Protein AF-A0A3C1ZCL5-F1 (afdb_monomer_lite)

Sequence (159 aa):
MRAMWLSALCPGLGQIYNRRYWKLPIVVGAFVGLSYGTSWNNRMLTDYTKAYRDAMDSDPDTRSYMDFFAPTVKESELDMDWIKRVMKNKRDYYRRYRDICIISMVGIYLLNIVDAYVDASLAHFDISPDLSMEVRPAVMNAPQVTRTPSVGLQCALNF

pLDDT: mean 75.56, std 19.24, range [35.38, 97.0]

Secondary structure (DSSP, 8-state):
--TTTTTSSSTTGGGGSSS-GGGHHHHHHHHHHHHHHHHHHHHHHHHHHHHHHHHHS--TT--GGGGGS-TT--GGGS-HHHHHHHHHHHHHHHHHHHHHHHHHHHHHHHHHHHHHHHHHHHHTS-------EEEEEEEE---SS--SPEEEEEEEE--

Radius of gyration: 34.73 Å; chains: 1; bounding box: 56×25×115 Å

Structure (mmCIF, N/CA/C/O backbone):
data_AF-A0A3C1ZCL5-F1
#
_entry.id   AF-A0A3C1ZCL5-F1
#
loop_
_atom_site.group_PDB
_atom_site.id
_atom_site.type_symbol
_atom_site.label_atom_id
_atom_site.label_alt_id
_atom_site.label_comp_id
_atom_site.label_asym_id
_atom_site.label_entity_id
_atom_site.label_seq_id
_atom_site.pdbx_PDB_ins_code
_atom_site.Cartn_x
_atom_site.Cartn_y
_atom_site.Cartn_z
_atom_site.occupancy
_atom_site.B_iso_or_equiv
_atom_site.auth_seq_id
_atom_site.auth_comp_id
_atom_site.auth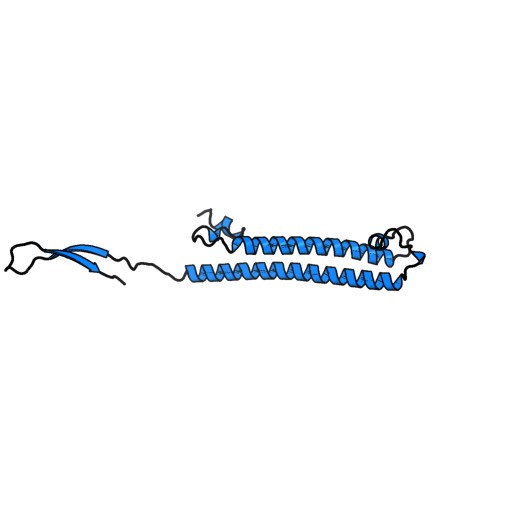_asym_id
_atom_site.auth_atom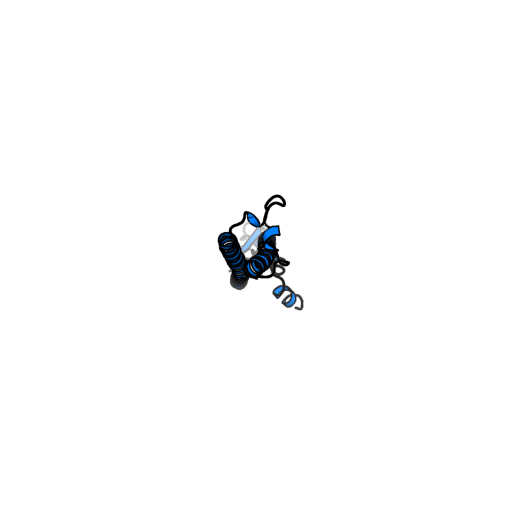_id
_atom_site.pdbx_PDB_model_num
ATOM 1 N N . MET A 1 1 ? -31.554 8.573 21.051 1.00 42.88 1 MET A N 1
ATOM 2 C CA . MET A 1 1 ? -31.826 7.368 20.227 1.00 42.88 1 MET A CA 1
ATOM 3 C C . MET A 1 1 ? -31.367 7.448 18.758 1.00 42.88 1 MET A C 1
ATOM 5 O O . MET A 1 1 ? -31.190 6.396 18.167 1.00 42.88 1 MET A O 1
ATOM 9 N N . ARG A 1 2 ? -31.105 8.624 18.150 1.00 35.38 2 ARG A N 1
ATOM 10 C CA . ARG A 1 2 ? -30.581 8.725 16.759 1.00 35.38 2 ARG A CA 1
ATOM 11 C C . ARG A 1 2 ? -29.044 8.761 16.618 1.00 35.38 2 ARG A C 1
ATOM 13 O O . ARG A 1 2 ? -28.537 8.534 15.530 1.00 35.38 2 ARG A O 1
ATOM 20 N N . ALA A 1 3 ? -28.300 8.980 17.706 1.00 38.56 3 ALA A N 1
ATOM 21 C CA . ALA A 1 3 ? -26.828 9.067 17.702 1.00 38.56 3 ALA A CA 1
ATOM 22 C C . ALA A 1 3 ? -26.098 7.704 17.788 1.00 38.56 3 ALA A C 1
ATOM 24 O O . ALA A 1 3 ? -24.878 7.638 17.657 1.00 38.56 3 ALA A O 1
ATOM 25 N N . MET A 1 4 ? -26.841 6.613 18.000 1.00 43.50 4 MET A N 1
ATOM 26 C CA . MET A 1 4 ? -26.283 5.272 18.224 1.00 43.50 4 MET A CA 1
ATOM 27 C C . MET A 1 4 ? -25.977 4.539 16.908 1.00 43.50 4 MET A C 1
ATOM 29 O O . MET A 1 4 ? -24.990 3.821 16.818 1.00 43.50 4 MET A O 1
ATOM 33 N N . TRP A 1 5 ? -26.766 4.789 15.857 1.00 43.22 5 TRP A N 1
ATOM 34 C CA . TRP A 1 5 ? -26.602 4.138 14.550 1.00 43.22 5 TRP A CA 1
ATOM 35 C C . TRP A 1 5 ? -25.549 4.808 13.658 1.00 43.22 5 TRP A C 1
ATOM 37 O O . TRP A 1 5 ? -24.878 4.121 12.895 1.00 43.22 5 TRP A O 1
ATOM 47 N N . LEU A 1 6 ? -25.320 6.122 13.803 1.00 43.06 6 LEU A N 1
ATOM 48 C CA . LEU A 1 6 ? -24.220 6.807 13.105 1.00 43.06 6 LEU A CA 1
ATOM 49 C C . LEU A 1 6 ? -22.829 6.459 13.675 1.00 43.06 6 LEU A C 1
ATOM 51 O O . LEU A 1 6 ? -21.828 6.668 12.998 1.00 43.06 6 LEU A O 1
ATOM 55 N N . SER A 1 7 ? -22.761 5.896 14.888 1.00 38.97 7 SER A N 1
ATOM 56 C CA . SER A 1 7 ? -21.506 5.492 15.546 1.00 38.97 7 SER A CA 1
ATOM 57 C C . SER A 1 7 ? -21.026 4.086 15.168 1.00 38.97 7 SER A C 1
ATOM 59 O O . SER A 1 7 ? -19.916 3.712 15.531 1.00 38.97 7 SER A O 1
ATOM 61 N N . ALA A 1 8 ? -21.836 3.316 14.433 1.00 46.81 8 ALA A N 1
ATOM 62 C CA . ALA A 1 8 ? -21.477 1.982 13.948 1.00 46.81 8 ALA A CA 1
ATOM 63 C C . ALA A 1 8 ? -20.740 2.009 12.594 1.00 46.81 8 ALA A C 1
ATOM 65 O O . ALA A 1 8 ? -20.086 1.034 12.235 1.00 46.81 8 ALA A O 1
ATOM 66 N N . LEU A 1 9 ? -20.828 3.118 11.845 1.00 49.53 9 LEU A N 1
ATOM 67 C CA . LEU A 1 9 ? -20.229 3.245 10.509 1.00 49.53 9 LEU A CA 1
ATOM 68 C C . LEU A 1 9 ? -18.813 3.851 10.533 1.00 49.53 9 LEU A C 1
ATOM 70 O O . LEU A 1 9 ? -18.047 3.663 9.592 1.00 49.53 9 LEU A O 1
ATOM 74 N N . CYS A 1 10 ? -18.453 4.548 11.616 1.00 47.88 10 CYS A N 1
ATOM 75 C CA . CYS A 1 10 ? -17.131 5.140 11.810 1.00 47.88 10 CYS A CA 1
ATOM 76 C C . CYS A 1 10 ? -16.458 4.506 13.038 1.00 47.88 10 CYS A C 1
ATOM 78 O O . CYS A 1 10 ? -16.961 4.679 14.153 1.00 47.88 10 CYS A O 1
ATOM 80 N N . PRO A 1 11 ? -15.322 3.804 12.882 1.00 43.84 11 PRO A N 1
ATOM 81 C CA . PRO A 1 11 ? -14.614 3.217 14.011 1.00 43.84 11 PRO A CA 1
ATOM 82 C C . PRO A 1 11 ? -14.086 4.353 14.897 1.00 43.84 11 PRO A C 1
ATOM 84 O O . PRO A 1 11 ? -13.182 5.083 14.499 1.00 43.84 11 PRO A O 1
ATOM 87 N N . GLY A 1 12 ? -14.679 4.547 16.080 1.00 44.09 12 GLY A N 1
ATOM 88 C CA . GLY A 1 12 ? -14.168 5.502 17.073 1.00 44.09 12 GLY A CA 1
ATOM 89 C C . GLY A 1 12 ? -15.197 6.260 17.915 1.00 44.09 12 GLY A C 1
ATOM 90 O O . GLY A 1 12 ? -14.835 6.756 18.977 1.00 44.09 12 GLY A O 1
ATOM 91 N N . LEU A 1 13 ? -16.478 6.330 17.537 1.00 48.22 13 LEU A N 1
ATOM 92 C CA . LEU A 1 13 ? -17.452 7.115 18.322 1.00 48.22 13 LEU A CA 1
ATOM 93 C C . LEU A 1 13 ? -17.934 6.411 19.606 1.00 48.22 13 LEU A C 1
ATOM 95 O O . LEU A 1 13 ? -18.353 7.079 20.549 1.00 48.22 13 LEU A O 1
ATOM 99 N N . GLY A 1 14 ? -17.782 5.085 19.698 1.00 44.31 14 GLY A N 1
ATOM 100 C CA . GLY A 1 14 ? -18.012 4.324 20.936 1.00 44.31 14 GLY A CA 1
ATOM 101 C C . GLY A 1 14 ? -16.963 4.571 22.031 1.00 44.31 14 GLY A C 1
ATOM 102 O O . GLY A 1 14 ? -17.214 4.282 23.197 1.00 44.31 14 GLY A O 1
ATOM 103 N N . GLN A 1 15 ? -15.812 5.168 21.692 1.00 41.06 15 GLN A N 1
ATOM 104 C CA . GLN A 1 15 ? -14.750 5.493 22.655 1.00 41.06 15 GLN A CA 1
ATOM 105 C C . GLN A 1 15 ? -15.012 6.796 23.426 1.00 41.06 15 GLN A C 1
ATOM 107 O O . GLN A 1 15 ? -14.262 7.119 24.350 1.00 41.06 15 GLN A O 1
ATOM 112 N N . ILE A 1 16 ? -16.077 7.540 23.087 1.00 48.16 16 ILE A N 1
ATOM 113 C CA . ILE A 1 16 ? -16.302 8.873 23.654 1.00 48.16 16 ILE A CA 1
ATOM 114 C C . ILE A 1 16 ? -16.759 8.848 25.117 1.00 48.16 16 ILE A C 1
ATOM 116 O O . ILE A 1 16 ? -16.453 9.768 25.877 1.00 48.16 16 ILE A O 1
ATOM 120 N N . TYR A 1 17 ? -17.417 7.777 25.561 1.00 44.12 17 TYR A N 1
ATOM 121 C CA . TYR A 1 17 ? -18.014 7.776 26.898 1.00 44.12 17 TYR A CA 1
ATOM 122 C C . TYR A 1 17 ? -17.053 7.352 28.028 1.00 44.12 17 TYR A C 1
ATOM 124 O O . TYR A 1 17 ? -17.310 7.689 29.178 1.00 44.12 17 TYR A O 1
ATOM 132 N N . ASN A 1 18 ? -15.918 6.691 27.731 1.00 49.38 18 ASN A N 1
ATOM 133 C CA . ASN A 1 18 ? -15.027 6.113 28.761 1.00 49.38 18 ASN A CA 1
ATOM 134 C C . ASN A 1 18 ? -13.538 6.539 28.679 1.00 49.38 18 ASN A C 1
ATOM 136 O O . ASN A 1 18 ? -12.643 5.812 29.106 1.00 49.38 18 ASN A O 1
ATOM 140 N N . ARG A 1 19 ? -13.244 7.721 28.113 1.00 51.28 19 ARG A N 1
ATOM 141 C CA . ARG A 1 19 ? -11.927 8.409 28.152 1.00 51.28 19 ARG A CA 1
ATOM 142 C C . ARG A 1 19 ? -10.668 7.625 27.707 1.00 51.28 19 ARG A C 1
ATOM 144 O O . ARG A 1 19 ? -9.560 8.114 27.924 1.00 51.28 19 ARG A O 1
ATOM 151 N N . ARG A 1 20 ? -10.759 6.464 27.050 1.00 53.50 20 ARG A N 1
ATOM 152 C CA . ARG A 1 20 ? -9.579 5.711 26.560 1.00 53.50 20 ARG A CA 1
ATOM 153 C C . ARG A 1 20 ? -9.384 5.861 25.045 1.00 53.50 20 ARG A C 1
ATOM 155 O O . ARG A 1 20 ? -9.529 4.909 24.292 1.00 53.50 20 ARG A O 1
ATOM 162 N N . TYR A 1 21 ? -8.996 7.063 24.615 1.00 59.00 21 TYR A N 1
ATOM 163 C CA . TYR A 1 21 ? -8.795 7.435 23.200 1.00 59.00 21 TYR A CA 1
ATOM 164 C C . TYR A 1 21 ? -7.424 7.074 22.615 1.00 59.00 21 TYR A C 1
ATOM 166 O O . TYR A 1 21 ? -7.177 7.269 21.427 1.00 59.00 21 TYR A O 1
ATOM 174 N N . TRP A 1 22 ? -6.500 6.569 23.430 1.00 75.75 22 TRP A N 1
ATOM 175 C CA . TRP A 1 22 ? -5.114 6.369 23.000 1.00 75.75 22 TRP A CA 1
ATOM 176 C C . TRP A 1 22 ? -4.953 5.262 21.938 1.00 75.75 22 TRP A C 1
ATOM 178 O O . TRP A 1 22 ? -3.965 5.267 21.210 1.00 75.75 22 TRP A O 1
ATOM 188 N N . LYS A 1 23 ? -5.929 4.346 21.803 1.00 72.75 23 LYS A N 1
ATOM 189 C CA . LYS A 1 23 ? -5.944 3.305 20.758 1.00 72.75 23 LYS A CA 1
ATOM 190 C C . LYS A 1 23 ? -6.293 3.858 19.364 1.00 72.75 23 LYS A C 1
ATOM 192 O O . LYS A 1 23 ? -5.911 3.267 18.357 1.00 72.75 23 LYS A O 1
ATOM 197 N N . LEU A 1 24 ? -7.007 4.985 19.282 1.00 77.62 24 LEU A N 1
ATOM 198 C CA . LEU A 1 24 ? -7.537 5.516 18.020 1.00 77.62 24 LEU A CA 1
ATOM 199 C C . LEU A 1 24 ? -6.444 5.959 17.030 1.00 77.62 24 LEU A C 1
ATOM 201 O O . LEU A 1 24 ? -6.514 5.549 15.869 1.00 77.62 24 LEU A O 1
ATOM 205 N N . PRO A 1 25 ? -5.392 6.695 17.447 1.00 84.88 25 PRO A N 1
ATOM 206 C CA . PRO A 1 25 ? -4.277 7.021 16.560 1.00 84.88 25 PRO A CA 1
ATOM 207 C C . PRO A 1 25 ? -3.584 5.787 15.975 1.00 84.88 25 PRO A C 1
ATOM 209 O O . PRO A 1 25 ? -3.121 5.833 14.840 1.00 84.88 25 PRO A O 1
ATOM 212 N N . ILE A 1 26 ? -3.544 4.674 16.715 1.00 86.94 26 ILE A N 1
ATOM 213 C CA . ILE A 1 26 ? -2.908 3.428 16.267 1.00 86.94 26 ILE A CA 1
ATOM 214 C C . ILE A 1 26 ? -3.719 2.803 15.131 1.00 86.94 26 ILE A C 1
ATOM 216 O O . ILE A 1 26 ? -3.162 2.475 14.087 1.00 86.94 26 ILE A O 1
ATOM 220 N N . VAL A 1 27 ? -5.038 2.679 15.305 1.00 85.88 27 VAL A N 1
ATOM 221 C CA . VAL A 1 27 ? -5.924 2.092 14.288 1.00 85.88 27 VAL A CA 1
ATOM 222 C C . VAL A 1 27 ? -5.952 2.954 13.026 1.00 85.88 27 VAL A C 1
ATOM 224 O O . VAL A 1 27 ? -5.770 2.439 11.923 1.00 85.88 27 VAL A O 1
ATOM 227 N N . VAL A 1 28 ? -6.117 4.271 13.182 1.00 87.88 28 VAL A N 1
ATOM 228 C CA . VAL A 1 28 ? -6.088 5.215 12.056 1.00 87.88 28 VAL A CA 1
ATOM 229 C C . VAL A 1 28 ? -4.730 5.172 11.360 1.00 87.88 28 VAL A C 1
ATOM 231 O O . VAL A 1 28 ? -4.676 5.046 10.139 1.00 87.88 28 VAL A O 1
ATOM 234 N N . GLY A 1 29 ? -3.634 5.201 12.123 1.00 92.94 29 GLY A N 1
ATOM 235 C CA . GLY A 1 29 ? -2.279 5.097 11.589 1.00 92.94 29 GLY A CA 1
ATOM 236 C C . GLY A 1 29 ? -2.056 3.805 10.806 1.00 92.94 29 GLY A C 1
ATOM 237 O O . GLY A 1 29 ? -1.454 3.837 9.735 1.00 92.94 29 GLY A O 1
ATOM 238 N N . ALA A 1 30 ? -2.603 2.684 11.274 1.00 92.81 30 ALA A N 1
ATOM 239 C CA . ALA A 1 30 ? -2.485 1.411 10.581 1.00 92.81 30 ALA A CA 1
ATOM 240 C C . ALA A 1 30 ? -3.253 1.394 9.248 1.00 92.81 30 ALA A C 1
ATOM 242 O O . ALA A 1 30 ? -2.694 0.988 8.229 1.00 92.81 30 ALA A O 1
ATOM 243 N N . PHE A 1 31 ? -4.494 1.892 9.211 1.00 93.12 31 PHE A N 1
ATOM 244 C CA . PHE A 1 31 ? -5.256 1.994 7.958 1.00 93.12 31 PHE A CA 1
ATOM 245 C C . PHE A 1 31 ? -4.641 2.992 6.975 1.00 93.12 31 PHE A C 1
ATOM 247 O O . PHE A 1 31 ? -4.552 2.702 5.781 1.00 93.12 31 PHE A O 1
ATOM 254 N N . VAL A 1 32 ? -4.176 4.148 7.453 1.00 95.38 32 VAL A N 1
ATOM 255 C CA . VAL A 1 32 ? -3.476 5.134 6.616 1.00 95.38 32 VAL A CA 1
ATOM 256 C C . VAL A 1 32 ? -2.175 4.542 6.067 1.00 95.38 32 VAL A C 1
ATOM 258 O O . VAL A 1 32 ? -1.919 4.627 4.868 1.00 95.38 32 VAL A O 1
ATOM 261 N N . GLY A 1 33 ? -1.384 3.867 6.903 1.00 95.75 33 GLY A N 1
ATOM 262 C CA . GLY A 1 33 ? -0.134 3.235 6.483 1.00 95.75 33 GLY A CA 1
ATOM 263 C C . GLY A 1 33 ? -0.349 2.132 5.446 1.00 95.75 33 GLY A C 1
ATOM 264 O O . GLY A 1 33 ? 0.325 2.105 4.416 1.00 95.75 33 GLY A O 1
ATOM 265 N N . LEU A 1 34 ? -1.324 1.246 5.670 1.00 95.00 34 LEU A N 1
ATOM 266 C CA . LEU A 1 34 ? -1.627 0.159 4.739 1.00 95.00 34 LEU A CA 1
ATOM 267 C C . LEU A 1 34 ? -2.273 0.645 3.441 1.00 95.00 34 LEU A C 1
ATOM 269 O O . LEU A 1 34 ? -1.952 0.115 2.377 1.00 95.00 34 LEU A O 1
ATOM 273 N N . SER A 1 35 ? -3.152 1.648 3.491 1.00 95.00 35 SER A N 1
ATOM 274 C CA . SER A 1 35 ? -3.740 2.231 2.278 1.00 95.00 35 SER A CA 1
ATOM 275 C C . SER A 1 35 ? -2.678 2.934 1.430 1.00 95.00 35 SER A C 1
ATOM 277 O O . SER A 1 35 ? -2.610 2.697 0.222 1.00 95.00 35 SER A O 1
ATOM 279 N N . TYR A 1 36 ? -1.778 3.699 2.057 1.00 96.25 36 TYR A N 1
ATOM 280 C CA . TYR A 1 36 ? -0.623 4.287 1.380 1.00 96.25 36 TYR A CA 1
ATOM 281 C C . TYR A 1 36 ? 0.284 3.213 0.766 1.00 96.25 36 TYR A C 1
ATOM 283 O O . TYR A 1 36 ? 0.595 3.276 -0.425 1.00 96.25 36 TYR A O 1
ATOM 291 N N . GLY A 1 37 ? 0.643 2.181 1.538 1.00 95.31 37 GLY A N 1
ATOM 292 C CA . GLY A 1 37 ? 1.446 1.057 1.053 1.00 95.31 37 GLY A CA 1
ATOM 293 C C . GLY A 1 37 ? 0.785 0.319 -0.113 1.00 95.31 37 GLY A C 1
ATOM 294 O O . GLY A 1 37 ? 1.443 -0.008 -1.097 1.00 95.31 37 GLY A O 1
ATOM 295 N N . THR A 1 38 ? -0.531 0.114 -0.060 1.00 95.75 38 THR A N 1
ATOM 296 C CA . THR A 1 38 ? -1.298 -0.509 -1.148 1.00 95.75 38 THR A CA 1
ATOM 297 C C . THR A 1 38 ? -1.252 0.342 -2.412 1.00 95.75 38 THR A C 1
ATOM 299 O O . THR A 1 38 ? -0.974 -0.186 -3.487 1.00 95.75 38 THR A O 1
ATOM 302 N N . SER A 1 39 ? -1.475 1.654 -2.290 1.00 96.50 39 SER A N 1
ATOM 303 C CA . SER A 1 39 ? -1.420 2.592 -3.416 1.00 96.50 39 SER A CA 1
ATOM 304 C C . SER A 1 39 ? -0.031 2.625 -4.058 1.00 96.50 39 SER A C 1
ATOM 306 O O . SER A 1 39 ? 0.097 2.467 -5.274 1.00 96.50 39 SER A O 1
ATOM 308 N N . TRP A 1 40 ? 1.022 2.721 -3.241 1.00 96.12 40 TRP A N 1
ATOM 309 C CA . TRP A 1 40 ? 2.408 2.686 -3.707 1.00 96.12 40 TRP A CA 1
ATOM 310 C C . TRP A 1 40 ? 2.733 1.383 -4.443 1.00 96.12 40 TRP A C 1
ATOM 312 O O . TRP A 1 40 ? 3.229 1.408 -5.571 1.00 96.12 40 TRP A O 1
ATOM 322 N N . ASN A 1 41 ? 2.413 0.235 -3.836 1.00 95.38 41 ASN A N 1
ATOM 323 C CA . ASN A 1 41 ? 2.635 -1.071 -4.452 1.00 95.38 41 ASN A CA 1
ATOM 324 C C . ASN A 1 41 ? 1.836 -1.228 -5.752 1.00 95.38 41 ASN A C 1
ATOM 326 O O . ASN A 1 41 ? 2.339 -1.814 -6.705 1.00 95.38 41 ASN A O 1
ATOM 330 N N . ASN A 1 42 ? 0.619 -0.684 -5.825 1.00 95.69 42 ASN A N 1
ATOM 331 C CA . ASN A 1 42 ? -0.203 -0.736 -7.030 1.00 95.69 42 ASN A CA 1
ATOM 332 C C . ASN A 1 42 ? 0.353 0.140 -8.165 1.00 95.69 42 ASN A C 1
ATOM 334 O O . ASN A 1 42 ? 0.318 -0.271 -9.327 1.00 95.69 42 ASN A O 1
ATOM 338 N N . ARG A 1 43 ? 0.906 1.314 -7.839 1.00 96.00 43 ARG A N 1
ATOM 339 C CA . ARG A 1 43 ? 1.605 2.165 -8.811 1.00 96.00 43 ARG A CA 1
ATOM 340 C C . ARG A 1 43 ? 2.826 1.446 -9.378 1.00 96.00 43 ARG A C 1
ATOM 342 O O . ARG A 1 43 ? 2.893 1.238 -10.583 1.00 96.00 43 ARG A O 1
ATOM 349 N N . MET A 1 44 ? 3.703 0.951 -8.505 1.00 94.06 44 MET A N 1
ATOM 350 C CA . MET A 1 44 ? 4.888 0.191 -8.915 1.00 94.06 44 MET A CA 1
ATOM 351 C C . MET A 1 44 ? 4.511 -1.045 -9.736 1.00 94.06 44 MET A C 1
ATOM 353 O O . MET A 1 44 ? 5.094 -1.299 -10.783 1.00 94.06 44 MET A O 1
ATOM 357 N N . LEU A 1 45 ? 3.489 -1.794 -9.314 1.00 95.19 45 LEU A N 1
ATOM 358 C CA . LEU A 1 45 ? 2.972 -2.930 -10.075 1.00 95.19 45 LEU A CA 1
ATOM 359 C C . LEU A 1 45 ? 2.573 -2.530 -11.500 1.00 95.19 45 LEU A C 1
ATOM 361 O O . LEU A 1 45 ? 2.870 -3.267 -12.438 1.00 95.19 45 LEU A O 1
ATOM 365 N N . THR A 1 46 ? 1.900 -1.392 -11.663 1.00 95.31 46 THR A N 1
ATOM 366 C CA . THR A 1 46 ? 1.464 -0.892 -12.972 1.00 95.31 46 THR A CA 1
ATOM 367 C C . THR A 1 46 ? 2.667 -0.531 -13.841 1.00 95.31 46 THR A C 1
ATOM 369 O O . THR A 1 46 ? 2.755 -1.010 -14.972 1.00 95.31 46 THR A O 1
ATOM 372 N N . ASP A 1 47 ? 3.629 0.205 -13.285 1.00 94.56 47 ASP A N 1
ATOM 373 C CA . ASP A 1 47 ? 4.841 0.634 -13.990 1.00 94.56 47 ASP A CA 1
ATOM 374 C C . ASP A 1 47 ? 5.678 -0.577 -14.445 1.00 94.56 47 ASP A C 1
ATOM 376 O O . ASP A 1 47 ? 6.010 -0.704 -15.623 1.00 94.56 47 ASP A O 1
ATOM 380 N N . TYR A 1 48 ? 5.917 -1.550 -13.556 1.00 94.19 48 TYR A N 1
ATOM 381 C CA . TYR A 1 48 ? 6.633 -2.788 -13.898 1.00 94.19 48 TYR A CA 1
ATOM 382 C C . TYR A 1 48 ? 5.847 -3.703 -14.844 1.00 94.19 48 TYR A C 1
ATOM 384 O O . TYR A 1 48 ? 6.448 -4.434 -15.630 1.00 94.19 48 TYR A O 1
ATOM 392 N N . THR A 1 49 ? 4.511 -3.693 -14.794 1.00 94.00 49 THR A N 1
ATOM 393 C CA . THR A 1 49 ? 3.687 -4.450 -15.750 1.00 94.00 49 THR A CA 1
ATOM 394 C C . THR A 1 49 ? 3.810 -3.861 -17.149 1.00 94.00 49 THR A C 1
ATOM 396 O O . THR A 1 49 ? 3.951 -4.623 -18.104 1.00 94.00 49 THR A O 1
ATOM 399 N N . LYS A 1 50 ? 3.796 -2.528 -17.265 1.00 94.12 50 LYS A N 1
ATOM 400 C CA . LYS A 1 50 ? 3.999 -1.821 -18.531 1.00 94.12 50 LYS A CA 1
ATOM 401 C C . LYS A 1 50 ? 5.400 -2.095 -19.085 1.00 94.12 50 LYS A C 1
ATOM 403 O O . LYS A 1 50 ? 5.512 -2.597 -20.193 1.00 94.12 50 LYS A O 1
ATOM 408 N N . ALA A 1 51 ? 6.434 -1.928 -18.262 1.00 91.81 51 ALA A N 1
ATOM 409 C CA . ALA A 1 51 ? 7.821 -2.217 -18.628 1.00 91.81 51 ALA A CA 1
ATOM 410 C C . ALA A 1 51 ? 8.042 -3.660 -19.083 1.00 91.81 51 ALA A C 1
ATOM 412 O O . ALA A 1 51 ? 8.725 -3.909 -20.070 1.00 91.81 51 ALA A O 1
ATOM 413 N N . TYR A 1 52 ? 7.447 -4.623 -18.374 1.00 92.44 52 TYR A N 1
ATOM 414 C CA . TYR A 1 52 ? 7.529 -6.030 -18.750 1.00 92.44 52 TYR A CA 1
ATOM 415 C C . TYR A 1 52 ? 6.815 -6.322 -20.071 1.00 92.44 52 TYR A C 1
ATOM 417 O O . TYR A 1 52 ? 7.330 -7.092 -20.876 1.00 92.44 52 TYR A O 1
ATOM 425 N N . ARG A 1 53 ? 5.637 -5.724 -20.287 1.00 92.31 53 ARG A N 1
ATOM 426 C CA . ARG A 1 53 ? 4.878 -5.880 -21.530 1.00 92.31 53 ARG A CA 1
ATOM 427 C C . ARG A 1 53 ? 5.661 -5.319 -22.708 1.00 92.31 53 ARG A C 1
ATOM 429 O O . ARG A 1 53 ? 5.830 -6.017 -23.695 1.00 92.31 53 ARG A O 1
ATOM 436 N N . ASP A 1 54 ? 6.171 -4.107 -22.556 1.00 91.19 54 ASP A N 1
ATOM 437 C CA . ASP A 1 54 ? 6.904 -3.399 -23.597 1.00 91.19 54 ASP A CA 1
ATOM 438 C C . ASP A 1 54 ? 8.246 -4.107 -23.895 1.00 91.19 54 ASP A C 1
ATOM 440 O O . ASP A 1 54 ? 8.623 -4.248 -25.047 1.00 91.19 54 ASP A O 1
ATOM 444 N N . ALA A 1 55 ? 8.907 -4.699 -22.889 1.00 87.56 55 ALA A N 1
ATOM 445 C CA . ALA A 1 55 ? 10.096 -5.542 -23.094 1.00 87.56 55 ALA A CA 1
ATOM 446 C C . ALA A 1 55 ? 9.810 -6.887 -23.799 1.00 87.56 55 ALA A C 1
ATOM 448 O O . ALA A 1 55 ? 10.742 -7.560 -24.244 1.00 87.56 55 ALA A O 1
ATOM 449 N N . MET A 1 56 ? 8.555 -7.347 -23.832 1.00 86.94 56 MET A N 1
ATOM 450 C CA . MET A 1 56 ? 8.135 -8.538 -24.587 1.00 86.94 56 MET A CA 1
ATOM 451 C C . MET A 1 56 ? 7.600 -8.198 -25.974 1.00 86.94 56 MET A C 1
ATOM 453 O O . MET A 1 56 ? 7.496 -9.102 -26.805 1.00 86.94 56 MET A O 1
ATOM 457 N N . ASP A 1 57 ? 7.237 -6.939 -26.198 1.00 87.00 57 ASP A N 1
ATOM 458 C CA . ASP A 1 57 ? 6.760 -6.458 -27.481 1.00 87.00 57 ASP A CA 1
ATOM 459 C C . ASP A 1 57 ? 7.927 -6.327 -28.472 1.00 87.00 57 ASP A C 1
ATOM 461 O O . ASP A 1 57 ? 9.095 -6.258 -28.091 1.00 87.00 57 ASP A O 1
ATOM 465 N N . SER A 1 58 ? 7.610 -6.356 -29.762 1.00 75.50 58 SER A N 1
ATOM 466 C CA . SER A 1 58 ? 8.577 -6.176 -30.854 1.00 75.50 58 SER A CA 1
ATOM 467 C C . SER A 1 58 ? 8.557 -4.753 -31.423 1.00 75.50 58 SER A C 1
ATOM 469 O O . SER A 1 58 ? 9.198 -4.500 -32.441 1.00 75.50 58 SER A O 1
ATOM 471 N N . ASP A 1 59 ? 7.806 -3.844 -30.794 1.00 80.75 59 ASP A N 1
ATOM 472 C CA . ASP A 1 59 ? 7.673 -2.444 -31.194 1.00 80.75 59 ASP A CA 1
ATOM 473 C C . ASP A 1 59 ? 8.870 -1.590 -30.706 1.00 80.75 59 ASP A C 1
ATOM 475 O O . ASP A 1 59 ? 9.048 -1.426 -29.495 1.00 80.75 59 ASP A O 1
ATOM 479 N N . PRO A 1 60 ? 9.680 -1.007 -31.614 1.00 73.31 60 PRO A N 1
ATOM 480 C CA . PRO A 1 60 ? 10.830 -0.172 -31.257 1.00 73.31 60 PRO A CA 1
ATOM 481 C C . PRO A 1 60 ? 10.475 1.142 -30.540 1.00 73.31 60 PRO A C 1
ATOM 483 O O . PRO A 1 60 ? 11.331 1.724 -29.863 1.00 73.31 60 PRO A O 1
ATOM 486 N N . ASP A 1 61 ? 9.241 1.633 -30.689 1.00 79.31 61 ASP A N 1
ATOM 487 C CA . ASP A 1 61 ? 8.833 2.940 -30.159 1.00 79.31 61 ASP A CA 1
ATOM 488 C C . ASP A 1 61 ? 8.397 2.877 -28.687 1.00 79.31 61 ASP A C 1
ATOM 490 O O . ASP A 1 61 ? 8.343 3.900 -27.994 1.00 79.31 61 ASP A O 1
ATOM 494 N N . THR A 1 62 ? 8.157 1.674 -28.159 1.00 81.56 62 THR A N 1
ATOM 495 C CA . THR A 1 62 ? 7.605 1.482 -26.818 1.00 81.56 62 THR A CA 1
ATOM 496 C C . THR A 1 62 ? 8.664 0.908 -25.866 1.00 81.56 62 THR A C 1
ATOM 498 O O . THR A 1 62 ? 8.805 -0.300 -25.721 1.00 81.56 62 THR A O 1
ATOM 501 N N . ARG A 1 63 ? 9.426 1.780 -25.183 1.00 83.25 63 ARG A N 1
ATOM 502 C CA . ARG A 1 63 ? 10.592 1.393 -24.347 1.00 83.25 63 ARG A CA 1
ATOM 503 C C . ARG A 1 63 ? 10.506 1.842 -22.885 1.00 83.25 63 ARG A C 1
ATOM 505 O O . ARG A 1 63 ? 11.459 2.382 -22.328 1.00 83.25 63 ARG A O 1
ATOM 512 N N . SER A 1 64 ? 9.371 1.601 -22.228 1.00 87.19 64 SER A N 1
ATOM 513 C CA . SER A 1 64 ? 9.160 2.027 -20.829 1.00 87.19 64 SER A CA 1
ATOM 514 C C . SER A 1 64 ? 10.072 1.337 -19.801 1.00 87.19 64 SER A C 1
ATOM 516 O O . SER A 1 64 ? 10.233 1.828 -18.687 1.00 87.19 64 SER A O 1
ATOM 518 N N . TYR A 1 65 ? 10.725 0.222 -20.151 1.00 86.56 65 TYR A N 1
ATOM 519 C CA . TYR A 1 65 ? 11.742 -0.397 -19.292 1.00 86.56 65 TYR A CA 1
ATOM 520 C C . TYR A 1 65 ? 13.015 0.448 -19.155 1.00 86.56 65 TYR A C 1
ATOM 522 O O . TYR A 1 65 ? 13.735 0.275 -18.172 1.00 86.56 65 TYR A O 1
ATOM 530 N N . MET A 1 66 ? 13.290 1.364 -20.091 1.00 88.12 66 MET A N 1
ATOM 531 C CA . MET A 1 66 ? 14.452 2.255 -20.019 1.00 88.12 66 MET A CA 1
ATOM 532 C C . MET A 1 66 ? 14.317 3.310 -18.914 1.00 88.12 66 MET A C 1
ATOM 534 O O . MET A 1 66 ? 15.334 3.737 -18.375 1.00 88.12 66 MET A O 1
ATOM 538 N N . ASP A 1 67 ? 13.092 3.644 -18.496 1.00 89.94 67 ASP A N 1
ATOM 539 C CA . ASP A 1 67 ? 12.821 4.615 -17.422 1.00 89.94 67 ASP A CA 1
ATOM 540 C C . ASP A 1 67 ? 13.375 4.169 -16.053 1.00 89.94 67 ASP A C 1
ATOM 542 O O . ASP A 1 67 ? 13.532 4.979 -15.138 1.00 89.94 67 ASP A O 1
ATOM 546 N N . PHE A 1 68 ? 13.692 2.878 -15.898 1.00 88.75 68 PHE A N 1
ATOM 547 C CA . PHE A 1 68 ? 14.284 2.312 -14.680 1.00 88.75 68 PHE A CA 1
ATOM 548 C C . PHE A 1 68 ? 15.816 2.386 -14.651 1.00 88.75 68 PHE A C 1
ATOM 550 O O . PHE A 1 68 ? 16.417 2.066 -13.622 1.00 88.75 68 PHE A O 1
ATOM 557 N N . PHE A 1 69 ? 16.453 2.770 -15.759 1.00 89.25 69 PHE A N 1
ATOM 558 C CA . PHE A 1 69 ? 17.904 2.866 -15.878 1.00 89.25 69 PHE A CA 1
ATOM 559 C C . PHE A 1 69 ? 18.362 4.324 -15.885 1.00 89.25 69 PHE A C 1
ATOM 561 O O . PHE A 1 69 ? 17.596 5.254 -16.128 1.00 89.25 69 PHE A O 1
ATOM 568 N N . ALA A 1 70 ? 19.649 4.536 -15.605 1.00 88.44 70 ALA A N 1
ATOM 569 C CA . ALA A 1 70 ? 20.237 5.859 -15.744 1.00 88.44 70 ALA A CA 1
ATOM 570 C C . ALA A 1 70 ? 20.221 6.293 -17.226 1.00 88.44 70 ALA A C 1
ATOM 572 O O . ALA A 1 70 ? 20.458 5.447 -18.092 1.00 88.44 70 ALA A O 1
ATOM 573 N N . PRO A 1 71 ? 20.063 7.597 -17.533 1.00 86.44 71 PRO A N 1
ATOM 574 C CA . PRO A 1 71 ? 20.029 8.105 -18.912 1.00 86.44 71 PRO A CA 1
ATOM 575 C C . PRO A 1 71 ? 21.272 7.770 -19.753 1.00 86.44 71 PRO A C 1
ATOM 577 O O . PRO A 1 71 ? 21.240 7.850 -20.976 1.00 86.44 71 PRO A O 1
ATOM 580 N N . THR A 1 72 ? 22.382 7.422 -19.100 1.00 87.56 72 THR A N 1
ATOM 581 C CA . THR A 1 72 ? 23.653 7.047 -19.733 1.00 87.56 72 THR A CA 1
ATOM 582 C C . THR A 1 72 ? 23.639 5.629 -20.317 1.00 87.56 72 THR A C 1
ATOM 584 O O . THR A 1 72 ? 24.467 5.320 -21.171 1.00 87.56 72 THR A O 1
ATOM 587 N N . VAL A 1 73 ? 22.734 4.755 -19.862 1.00 86.44 73 VAL A N 1
ATOM 588 C CA . VAL A 1 73 ? 22.675 3.353 -20.298 1.00 86.44 73 VAL A CA 1
ATOM 589 C C . VAL A 1 73 ? 22.035 3.269 -21.678 1.00 86.44 73 VAL A C 1
ATOM 591 O O . VAL A 1 73 ? 20.920 3.746 -21.890 1.00 86.44 73 VAL A O 1
ATOM 594 N N . LYS A 1 74 ? 22.731 2.629 -22.619 1.00 85.81 74 LYS A N 1
ATOM 595 C CA . LYS A 1 74 ? 22.208 2.371 -23.961 1.00 85.81 74 LYS A CA 1
ATOM 596 C C . LYS A 1 74 ? 21.507 1.025 -24.013 1.00 85.81 74 LYS A C 1
ATOM 598 O O . LYS A 1 74 ? 21.980 0.035 -23.467 1.00 85.81 74 LYS A O 1
ATOM 603 N N . GLU A 1 75 ? 20.419 0.980 -24.764 1.00 83.50 75 GLU A N 1
ATOM 604 C CA . GLU A 1 75 ? 19.646 -0.239 -24.998 1.00 83.50 75 GLU A CA 1
ATOM 605 C C . GLU A 1 75 ? 20.463 -1.369 -25.641 1.00 83.50 75 GLU A C 1
ATOM 607 O O . GLU A 1 75 ? 20.291 -2.531 -25.293 1.00 83.50 75 GLU A O 1
ATOM 612 N N . SER A 1 76 ? 21.407 -1.031 -26.522 1.00 83.62 76 SER A N 1
ATOM 613 C CA . SER A 1 76 ? 22.268 -2.002 -27.208 1.00 83.62 76 SER A CA 1
ATOM 614 C C . SER A 1 76 ? 23.201 -2.785 -26.279 1.00 83.62 76 SER A C 1
ATOM 616 O O . SER A 1 76 ? 23.737 -3.811 -26.682 1.00 83.62 76 SER A O 1
ATOM 618 N N . GLU A 1 77 ? 23.445 -2.283 -25.068 1.00 85.62 77 GLU A N 1
ATOM 619 C CA . GLU A 1 77 ? 24.325 -2.914 -24.075 1.00 85.62 77 GLU A CA 1
ATOM 620 C C . GLU A 1 77 ? 23.547 -3.833 -23.118 1.00 85.62 77 GLU A C 1
ATOM 622 O O . GLU A 1 77 ? 24.143 -4.521 -22.289 1.00 85.62 77 GLU A O 1
ATOM 627 N N . LEU A 1 78 ? 22.214 -3.851 -23.218 1.00 85.19 78 LEU A N 1
ATOM 628 C CA . LEU A 1 78 ? 21.338 -4.560 -22.297 1.00 85.19 78 LEU A CA 1
ATOM 629 C C . LEU A 1 78 ? 20.945 -5.944 -22.827 1.00 85.19 78 LEU A C 1
ATOM 631 O O . LEU A 1 78 ? 20.478 -6.102 -23.953 1.00 85.19 78 LEU A O 1
ATOM 635 N N . ASP A 1 79 ? 21.053 -6.953 -21.960 1.00 90.19 79 ASP A N 1
ATOM 636 C CA . ASP A 1 79 ? 20.477 -8.277 -22.205 1.00 90.19 79 ASP A CA 1
ATOM 637 C C . ASP A 1 79 ? 18.954 -8.230 -21.994 1.00 90.19 79 ASP A C 1
ATOM 639 O O . ASP A 1 79 ? 18.454 -8.151 -20.863 1.00 90.19 79 ASP A O 1
ATOM 643 N N . MET A 1 80 ? 18.210 -8.310 -23.098 1.00 88.25 80 MET A N 1
ATOM 644 C CA . MET A 1 80 ? 16.747 -8.290 -23.089 1.00 88.25 80 MET A CA 1
ATOM 645 C C . MET A 1 80 ? 16.138 -9.466 -22.322 1.00 88.25 80 MET A C 1
ATOM 647 O O . MET A 1 80 ? 15.102 -9.304 -21.673 1.00 88.25 80 MET A O 1
ATOM 651 N N . ASP A 1 81 ? 16.772 -10.640 -22.318 1.00 91.81 81 ASP A N 1
ATOM 652 C CA . ASP A 1 81 ? 16.260 -11.785 -21.565 1.00 91.81 81 ASP A CA 1
ATOM 653 C C . ASP A 1 81 ? 16.429 -11.576 -20.060 1.00 91.81 81 ASP A C 1
ATOM 655 O O . ASP A 1 81 ? 15.557 -11.950 -19.263 1.00 91.81 81 ASP A O 1
ATOM 659 N N . TRP A 1 82 ? 17.526 -10.935 -19.652 1.00 91.88 82 TRP A N 1
ATOM 660 C CA . TRP A 1 82 ? 17.715 -10.520 -18.268 1.00 91.88 82 TRP A CA 1
ATOM 661 C C . TRP A 1 82 ? 16.684 -9.468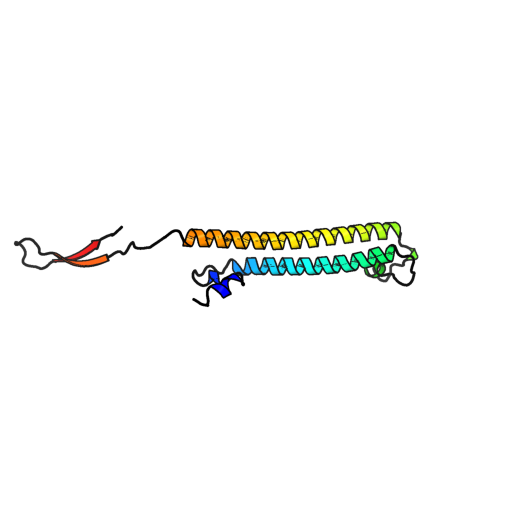 -17.854 1.00 91.88 82 TRP A C 1
ATOM 663 O O . TRP A 1 82 ? 16.040 -9.653 -16.817 1.00 91.88 82 TRP A O 1
ATOM 673 N N . ILE A 1 83 ? 16.437 -8.442 -18.679 1.00 91.44 83 ILE A N 1
ATOM 674 C CA . ILE A 1 83 ? 15.410 -7.420 -18.405 1.00 91.44 83 ILE A CA 1
ATOM 675 C C . ILE A 1 83 ? 14.042 -8.072 -18.219 1.00 91.44 83 ILE A C 1
ATOM 677 O O . ILE A 1 83 ? 13.388 -7.840 -17.201 1.00 91.44 83 ILE A O 1
ATOM 681 N N . LYS A 1 84 ? 13.619 -8.939 -19.147 1.00 92.25 84 LYS A N 1
ATOM 682 C CA . LYS A 1 84 ? 12.333 -9.649 -19.058 1.00 92.25 84 LYS A CA 1
ATOM 683 C C . LYS A 1 84 ? 12.200 -10.399 -17.734 1.00 92.25 84 LYS A C 1
ATOM 685 O O . LYS A 1 84 ? 11.169 -10.291 -17.065 1.00 92.25 84 LYS A O 1
ATOM 690 N N . ARG A 1 85 ? 13.240 -11.132 -17.315 1.00 94.12 85 ARG A N 1
ATOM 691 C CA . ARG A 1 85 ? 13.252 -11.853 -16.029 1.00 94.12 85 ARG A CA 1
ATOM 692 C C . ARG A 1 85 ? 13.141 -10.900 -14.840 1.00 94.12 85 ARG A C 1
ATOM 694 O O . ARG A 1 85 ? 12.329 -11.137 -13.946 1.00 94.12 85 ARG A O 1
ATOM 701 N N . VAL A 1 86 ? 13.922 -9.823 -14.829 1.00 93.56 86 VAL A N 1
ATOM 702 C CA . VAL A 1 86 ? 13.926 -8.845 -13.732 1.00 93.56 86 VAL A CA 1
ATOM 703 C C . VAL A 1 86 ? 12.581 -8.134 -13.618 1.00 93.56 86 VAL A C 1
ATOM 705 O O . VAL A 1 86 ? 12.012 -8.095 -12.526 1.00 93.56 86 VAL A O 1
ATOM 708 N N . MET A 1 87 ? 12.032 -7.638 -14.728 1.00 93.50 87 MET A N 1
ATOM 709 C CA . MET A 1 87 ? 10.748 -6.930 -14.747 1.00 93.50 87 MET A CA 1
ATOM 710 C C . MET A 1 87 ? 9.596 -7.849 -14.330 1.00 93.50 87 MET A C 1
ATOM 712 O O . MET A 1 87 ? 8.762 -7.453 -13.513 1.00 93.50 87 MET A O 1
ATOM 716 N N . LYS A 1 88 ? 9.594 -9.113 -14.782 1.00 94.19 88 LYS A N 1
ATOM 717 C CA . LYS A 1 88 ? 8.635 -10.130 -14.321 1.00 94.19 88 LYS A CA 1
ATOM 718 C C . LYS A 1 88 ? 8.716 -10.340 -12.809 1.00 94.19 88 LYS A C 1
ATOM 720 O O . LYS A 1 88 ? 7.695 -10.279 -12.126 1.00 94.19 88 LYS A O 1
ATOM 725 N N . ASN A 1 89 ? 9.923 -10.547 -12.285 1.00 95.88 89 ASN A N 1
ATOM 726 C CA . ASN A 1 89 ? 10.137 -10.790 -10.859 1.00 95.88 89 ASN A CA 1
ATOM 727 C C . ASN A 1 89 ? 9.702 -9.586 -10.011 1.00 95.88 89 ASN A C 1
ATOM 729 O O . ASN A 1 89 ? 9.062 -9.762 -8.975 1.00 95.88 89 ASN A O 1
ATOM 733 N N . LYS A 1 90 ? 10.001 -8.359 -10.456 1.00 94.12 90 LYS A N 1
ATOM 734 C CA . LYS A 1 90 ? 9.574 -7.127 -9.778 1.00 94.12 90 LYS A CA 1
ATOM 735 C C . LYS A 1 90 ? 8.060 -6.956 -9.811 1.00 94.12 90 LYS A C 1
ATOM 737 O O . LYS A 1 90 ? 7.464 -6.693 -8.771 1.00 94.12 90 LYS A O 1
ATOM 742 N N . ARG A 1 91 ? 7.419 -7.184 -10.957 1.00 94.25 91 ARG A N 1
ATOM 743 C CA . ARG A 1 91 ? 5.956 -7.183 -11.070 1.00 94.25 91 ARG A CA 1
ATOM 744 C C . ARG A 1 91 ? 5.315 -8.154 -10.076 1.00 94.25 91 ARG A C 1
ATOM 746 O O . ARG A 1 91 ? 4.414 -7.769 -9.334 1.00 94.25 91 ARG A O 1
ATOM 753 N N . ASP A 1 92 ? 5.780 -9.401 -10.048 1.00 95.69 92 ASP A N 1
ATOM 754 C CA . ASP A 1 92 ? 5.211 -10.436 -9.180 1.00 95.69 92 ASP A CA 1
ATOM 755 C C . ASP A 1 92 ? 5.461 -10.122 -7.693 1.00 95.69 92 ASP A C 1
ATOM 757 O O . ASP A 1 92 ? 4.583 -10.341 -6.855 1.00 95.69 92 ASP A O 1
ATOM 761 N N . TYR A 1 93 ? 6.605 -9.507 -7.373 1.00 96.19 93 TYR A N 1
ATOM 762 C CA . TYR A 1 93 ? 6.895 -8.962 -6.049 1.00 96.19 93 TYR A CA 1
ATOM 763 C C . TYR A 1 93 ? 5.866 -7.897 -5.635 1.00 96.19 93 TYR A C 1
ATOM 765 O O . TYR A 1 93 ? 5.185 -8.072 -4.626 1.00 96.19 93 TYR A O 1
ATOM 773 N N . TYR A 1 94 ? 5.674 -6.830 -6.420 1.00 95.81 94 TYR A N 1
ATOM 774 C CA . TYR A 1 94 ? 4.735 -5.756 -6.056 1.00 95.81 94 TYR A CA 1
ATOM 775 C C . TYR A 1 94 ? 3.280 -6.224 -6.009 1.00 95.81 94 TYR A C 1
ATOM 777 O O . TYR A 1 94 ? 2.522 -5.767 -5.153 1.00 95.81 94 TYR A O 1
ATOM 785 N N . ARG A 1 95 ? 2.899 -7.185 -6.861 1.00 95.81 95 ARG A N 1
ATOM 786 C CA . ARG A 1 95 ? 1.588 -7.843 -6.781 1.00 95.81 95 ARG A CA 1
ATOM 787 C C . ARG A 1 95 ? 1.402 -8.513 -5.423 1.00 95.81 95 ARG A C 1
ATOM 789 O O . ARG A 1 95 ? 0.441 -8.209 -4.725 1.00 95.81 95 ARG A O 1
ATOM 796 N N . ARG A 1 96 ? 2.356 -9.356 -5.017 1.00 96.69 96 ARG A N 1
ATOM 797 C CA . ARG A 1 96 ? 2.301 -10.065 -3.734 1.00 96.69 96 ARG A CA 1
ATOM 798 C C . ARG A 1 96 ? 2.248 -9.103 -2.548 1.00 96.69 96 ARG A C 1
ATOM 800 O O . ARG A 1 96 ? 1.461 -9.322 -1.634 1.00 96.69 96 ARG A O 1
ATOM 807 N N . TYR A 1 97 ? 3.059 -8.046 -2.549 1.00 94.75 97 TYR A N 1
ATOM 808 C CA . TYR A 1 97 ? 3.078 -7.078 -1.447 1.00 94.75 97 TYR A CA 1
ATOM 809 C C . TYR A 1 97 ? 1.797 -6.250 -1.362 1.00 94.75 97 TYR A C 1
ATOM 811 O O . TYR A 1 97 ? 1.294 -6.037 -0.262 1.00 94.75 97 TYR A O 1
ATOM 819 N N . ARG A 1 98 ? 1.221 -5.844 -2.499 1.00 95.44 98 ARG A N 1
ATOM 820 C CA . ARG A 1 98 ? -0.103 -5.209 -2.528 1.00 95.44 98 ARG A CA 1
ATOM 821 C C . ARG A 1 98 ? -1.161 -6.130 -1.921 1.00 95.44 98 ARG A C 1
ATOM 823 O O . ARG A 1 98 ? -1.940 -5.686 -1.084 1.00 95.44 98 ARG A O 1
ATOM 830 N N . ASP A 1 99 ? -1.168 -7.399 -2.320 1.00 95.88 99 ASP A N 1
ATOM 831 C CA . ASP A 1 99 ? -2.145 -8.372 -1.832 1.00 95.88 99 ASP A CA 1
ATOM 832 C C . ASP A 1 99 ? -1.967 -8.617 -0.320 1.00 95.88 99 ASP A C 1
ATOM 834 O O . ASP A 1 99 ? -2.954 -8.654 0.411 1.00 95.88 99 ASP A O 1
ATOM 838 N N . ILE A 1 100 ? -0.725 -8.663 0.182 1.00 96.56 100 ILE A N 1
ATOM 839 C CA . ILE A 1 100 ? -0.433 -8.700 1.626 1.00 96.56 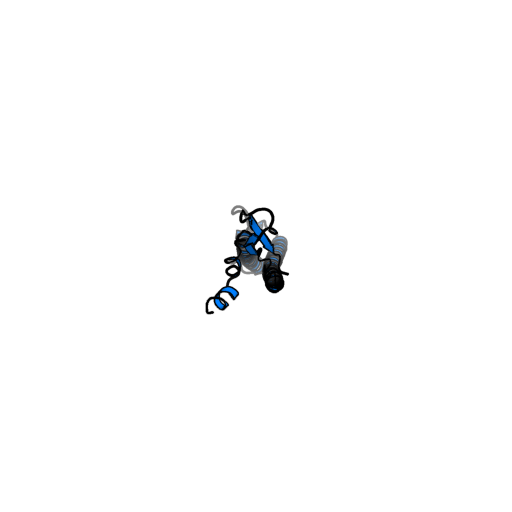100 ILE A CA 1
ATOM 840 C C . ILE A 1 100 ? -0.982 -7.456 2.331 1.00 96.56 100 ILE A C 1
ATOM 842 O O . ILE A 1 100 ? -1.647 -7.606 3.350 1.00 96.56 100 ILE A O 1
ATOM 846 N N . CYS A 1 101 ? -0.766 -6.243 1.805 1.00 95.56 101 CYS A N 1
ATOM 847 C CA . CYS A 1 101 ? -1.321 -5.027 2.408 1.00 95.56 101 CYS A CA 1
ATOM 848 C C . CYS A 1 101 ? -2.854 -5.080 2.489 1.00 95.56 101 CYS A C 1
ATOM 850 O O . CYS A 1 101 ? -3.424 -4.710 3.514 1.00 95.56 101 CYS A O 1
ATOM 852 N N . ILE A 1 102 ? -3.517 -5.578 1.441 1.00 94.44 102 ILE A N 1
ATOM 853 C CA . ILE A 1 102 ? -4.976 -5.748 1.412 1.00 94.44 102 ILE A CA 1
ATOM 854 C C . ILE A 1 102 ? -5.431 -6.764 2.461 1.00 94.44 102 ILE A C 1
ATOM 856 O O . ILE A 1 102 ? -6.338 -6.473 3.241 1.00 94.44 102 ILE A O 1
ATOM 860 N N . ILE A 1 103 ? -4.772 -7.921 2.539 1.00 97.00 103 ILE A N 1
ATOM 861 C CA . ILE A 1 103 ? -5.057 -8.943 3.553 1.00 97.00 103 ILE A CA 1
ATOM 862 C C . ILE A 1 103 ? -4.849 -8.375 4.962 1.00 97.00 103 ILE A C 1
ATOM 864 O O . ILE A 1 103 ? -5.686 -8.587 5.836 1.00 97.00 103 ILE A O 1
ATOM 868 N N . SER A 1 104 ? -3.783 -7.605 5.189 1.00 95.50 104 SER A N 1
ATOM 869 C CA . SER A 1 104 ? -3.542 -6.934 6.467 1.00 95.50 104 SER A CA 1
ATOM 870 C C . SER A 1 104 ? -4.639 -5.924 6.805 1.00 95.50 104 SER A C 1
ATOM 872 O O . SER A 1 104 ? -5.053 -5.873 7.959 1.00 95.50 104 SER A O 1
ATOM 874 N N . MET A 1 105 ? -5.163 -5.163 5.835 1.00 94.31 105 MET A N 1
ATOM 875 C CA . MET A 1 105 ? -6.286 -4.242 6.078 1.00 94.31 105 MET A CA 1
ATOM 876 C C . MET A 1 105 ? -7.535 -4.995 6.538 1.00 94.31 105 MET A C 1
ATOM 878 O O . MET A 1 105 ? -8.179 -4.580 7.501 1.00 94.31 105 MET A O 1
ATOM 882 N N . VAL A 1 106 ? -7.842 -6.129 5.901 1.00 95.06 106 VAL A N 1
ATOM 883 C CA . VAL A 1 106 ? -8.940 -7.010 6.326 1.00 95.06 106 VAL A CA 1
ATOM 884 C C . VAL A 1 106 ? -8.671 -7.581 7.721 1.00 95.06 106 VAL A C 1
ATOM 886 O O . VAL A 1 106 ? -9.560 -7.570 8.566 1.00 95.06 106 VAL A O 1
ATOM 889 N N . GLY A 1 107 ? -7.442 -8.020 8.003 1.00 95.38 107 GLY A N 1
ATOM 890 C CA . GLY A 1 107 ? -7.050 -8.524 9.320 1.00 95.38 107 GLY A CA 1
ATOM 891 C C . GLY A 1 107 ? -7.230 -7.487 10.431 1.00 95.38 107 GLY A C 1
ATOM 892 O O . GLY A 1 107 ? -7.815 -7.789 11.467 1.00 95.38 107 GLY A O 1
ATOM 893 N N . ILE A 1 108 ? -6.802 -6.244 10.201 1.00 91.12 108 ILE A N 1
ATOM 894 C CA . ILE A 1 108 ? -6.995 -5.136 11.148 1.00 91.12 108 ILE A CA 1
ATOM 895 C C . ILE A 1 108 ? -8.478 -4.816 11.324 1.00 91.12 108 ILE A C 1
ATOM 897 O O . ILE A 1 108 ? -8.927 -4.573 12.442 1.00 91.12 108 ILE A O 1
ATOM 901 N N . TYR A 1 109 ? -9.260 -4.840 10.246 1.00 86.81 109 TYR A N 1
ATOM 902 C CA . TYR A 1 109 ? -10.705 -4.653 10.327 1.00 86.81 109 TYR A CA 1
ATOM 903 C C . TYR A 1 109 ? -11.375 -5.719 11.210 1.00 86.81 109 TYR A C 1
ATOM 905 O O . T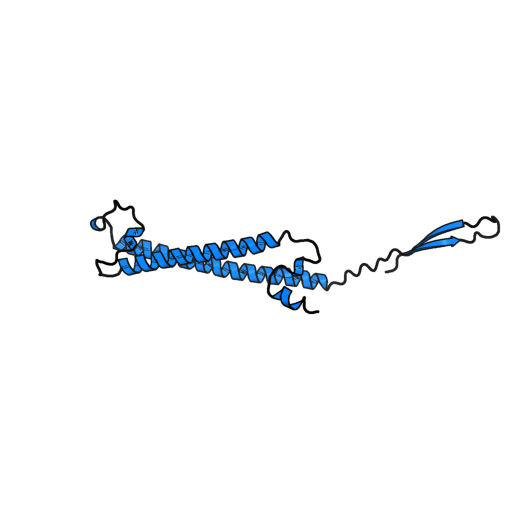YR A 1 109 ? -12.149 -5.370 12.100 1.00 86.81 109 TYR A O 1
ATOM 913 N N . LEU A 1 110 ? -11.017 -6.996 11.042 1.00 89.19 110 LEU A N 1
ATOM 914 C CA . LEU A 1 110 ? -11.521 -8.085 11.883 1.00 89.19 110 LEU A CA 1
ATOM 915 C C . LEU A 1 110 ? -11.084 -7.943 13.346 1.00 89.19 110 LEU A C 1
ATOM 917 O O . LEU A 1 110 ? -11.906 -8.119 14.242 1.00 89.19 110 LEU A O 1
ATOM 921 N N . LEU A 1 111 ? -9.825 -7.574 13.602 1.00 88.31 111 LEU A N 1
ATOM 922 C CA . LEU A 1 111 ? -9.338 -7.319 14.963 1.00 88.31 111 LEU A CA 1
ATOM 923 C C . LEU A 1 111 ? -10.113 -6.188 15.647 1.00 88.31 111 LEU A C 1
ATOM 925 O O . LEU A 1 111 ? -10.462 -6.319 16.816 1.00 88.31 111 LEU A O 1
ATOM 929 N N . ASN A 1 112 ? -10.436 -5.114 14.921 1.00 83.81 112 ASN A N 1
ATOM 930 C CA . ASN A 1 112 ? -11.249 -4.022 15.460 1.00 83.81 112 ASN A CA 1
ATOM 931 C C . ASN A 1 112 ? -12.672 -4.474 15.813 1.00 83.81 112 ASN A C 1
ATOM 933 O O . ASN A 1 112 ? -13.216 -4.030 16.821 1.00 83.81 112 ASN A O 1
ATOM 937 N N . ILE A 1 113 ? -13.273 -5.362 15.013 1.00 79.69 113 ILE A N 1
ATOM 938 C CA . ILE A 1 113 ? -14.587 -5.943 15.327 1.00 79.69 113 ILE A CA 1
ATOM 939 C C . ILE A 1 113 ? -14.510 -6.783 16.605 1.00 79.69 113 ILE A C 1
ATOM 941 O O . ILE A 1 113 ? -15.382 -6.662 17.461 1.00 79.69 113 ILE A O 1
ATOM 945 N N . VAL A 1 114 ? -13.473 -7.614 16.749 1.00 85.12 114 VAL A N 1
ATOM 946 C CA . VAL A 1 114 ? -13.290 -8.453 17.942 1.00 85.12 114 VAL A CA 1
ATOM 947 C C . VAL A 1 114 ? -13.053 -7.603 19.194 1.00 85.12 114 VAL A C 1
ATOM 949 O O . VAL A 1 114 ? -13.704 -7.863 20.201 1.00 85.12 114 VAL A O 1
ATOM 952 N N . ASP A 1 115 ? -12.196 -6.573 19.138 1.00 82.31 115 ASP A N 1
ATOM 953 C CA . ASP A 1 115 ? -11.960 -5.642 20.265 1.00 82.31 115 ASP A CA 1
ATOM 954 C C . ASP A 1 115 ? -13.283 -4.984 20.699 1.00 82.31 115 ASP A C 1
ATOM 956 O O . ASP A 1 115 ? -13.639 -5.015 21.875 1.00 82.31 115 ASP A O 1
ATOM 960 N N . ALA A 1 116 ? -14.082 -4.506 19.737 1.00 75.75 116 ALA A N 1
ATOM 961 C CA . ALA A 1 116 ? -15.390 -3.912 20.010 1.00 75.75 116 ALA A CA 1
ATOM 962 C C . ALA A 1 116 ? -16.412 -4.917 20.573 1.00 75.75 116 ALA A C 1
ATOM 964 O O . ALA A 1 116 ? -17.202 -4.563 21.447 1.00 75.75 116 ALA A O 1
ATOM 965 N N . TYR A 1 117 ? -16.414 -6.163 20.089 1.00 77.56 117 TYR A N 1
ATOM 966 C CA . TYR A 1 117 ? -17.297 -7.216 20.596 1.00 77.56 117 TYR A CA 1
ATOM 967 C C . TYR A 1 117 ? -16.951 -7.595 22.038 1.00 77.56 117 TYR A C 1
ATOM 969 O O . TYR A 1 117 ? -17.850 -7.727 22.867 1.00 77.56 117 TYR A O 1
ATOM 977 N N . VAL A 1 118 ? -15.661 -7.730 22.354 1.00 78.62 118 VAL A N 1
ATOM 978 C CA . VAL A 1 118 ? -15.192 -8.016 23.715 1.00 78.62 118 VAL A CA 1
ATOM 979 C C . VAL A 1 118 ? -15.582 -6.878 24.658 1.00 78.62 118 VAL A C 1
ATOM 981 O O . VAL A 1 118 ? -16.216 -7.146 25.680 1.00 78.62 118 VAL A O 1
ATOM 984 N N . ASP A 1 119 ? -15.314 -5.623 24.288 1.00 69.81 119 ASP A N 1
ATOM 985 C CA . ASP A 1 119 ? -15.704 -4.448 25.079 1.00 69.81 119 ASP A CA 1
ATOM 986 C C . ASP A 1 119 ? -17.227 -4.382 25.303 1.00 69.81 119 ASP A C 1
ATOM 988 O O . ASP A 1 119 ? -17.683 -4.119 26.417 1.00 69.81 119 ASP A O 1
ATOM 992 N N . ALA A 1 120 ? -18.030 -4.675 24.275 1.00 70.31 120 ALA A N 1
ATOM 993 C CA . ALA A 1 120 ? -19.489 -4.715 24.385 1.00 70.31 120 ALA A CA 1
ATOM 994 C C . ALA A 1 120 ? -19.985 -5.872 25.268 1.00 70.31 120 ALA A C 1
ATOM 996 O O . ALA A 1 120 ? -20.909 -5.689 26.059 1.00 70.31 120 ALA A O 1
ATOM 997 N N . SER A 1 121 ? -19.359 -7.049 25.168 1.00 71.50 121 SER A N 1
ATOM 998 C CA . SER A 1 121 ? -19.694 -8.207 26.004 1.00 71.50 121 SER A CA 1
ATOM 999 C C . SER A 1 121 ? -19.385 -7.957 27.485 1.00 71.50 121 SER A C 1
ATOM 1001 O O . SER A 1 121 ? -20.174 -8.340 28.342 1.00 71.50 121 SER A O 1
ATOM 1003 N N . LEU A 1 122 ? -18.297 -7.237 27.785 1.00 62.91 122 LEU A N 1
ATOM 1004 C CA . LEU A 1 122 ? -17.926 -6.800 29.135 1.00 62.91 122 LEU A CA 1
ATOM 1005 C C . LEU A 1 122 ? -18.795 -5.647 29.647 1.00 62.91 122 LEU A C 1
ATOM 1007 O O . LEU A 1 122 ? -19.060 -5.585 30.839 1.00 62.91 122 LEU A O 1
ATOM 1011 N N . ALA A 1 123 ? -19.278 -4.763 28.772 1.00 58.66 123 ALA A N 1
ATOM 1012 C CA . ALA A 1 123 ? -20.240 -3.726 29.149 1.00 58.66 123 ALA A CA 1
ATOM 1013 C C . ALA A 1 123 ? -21.619 -4.302 29.521 1.00 58.66 123 ALA A C 1
ATOM 1015 O O . ALA A 1 123 ? -22.382 -3.648 30.226 1.00 58.66 123 ALA A O 1
ATOM 1016 N N . HIS A 1 124 ? -21.945 -5.509 29.044 1.00 53.97 124 HIS A N 1
ATOM 1017 C CA . HIS A 1 124 ? -23.165 -6.226 29.421 1.00 53.97 124 HIS A CA 1
ATOM 1018 C C . HIS A 1 124 ? -23.005 -7.071 30.696 1.00 53.97 124 HIS A C 1
ATOM 1020 O O . HIS A 1 124 ? -24.005 -7.511 31.261 1.00 53.97 124 HIS A O 1
ATOM 1026 N N . PHE A 1 125 ? -21.771 -7.273 31.179 1.00 49.50 125 PHE A N 1
ATOM 1027 C CA . PHE A 1 125 ? -21.546 -7.712 32.552 1.00 49.50 125 PHE A CA 1
ATOM 1028 C C . PHE A 1 125 ? -21.834 -6.530 33.474 1.00 49.50 125 PHE A C 1
ATOM 1030 O O . PHE A 1 125 ? -21.073 -5.569 33.558 1.00 49.50 125 PHE A O 1
ATOM 1037 N N . ASP A 1 126 ? -22.987 -6.617 34.123 1.00 45.88 126 AS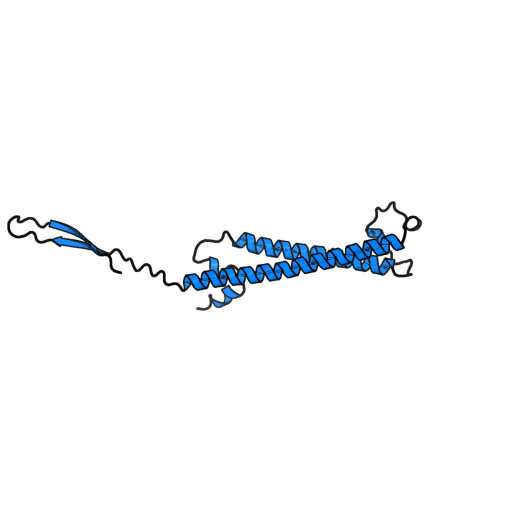P A N 1
ATOM 1038 C CA . ASP A 1 126 ? -23.521 -5.674 35.091 1.00 45.88 126 ASP A CA 1
ATOM 1039 C C . ASP A 1 126 ? -22.548 -5.483 36.268 1.00 45.88 126 ASP A C 1
ATOM 1041 O O . ASP A 1 126 ? -22.618 -6.161 37.290 1.00 45.88 126 ASP A O 1
ATOM 1045 N N . ILE A 1 127 ? -21.600 -4.557 36.129 1.00 51.88 127 ILE A N 1
ATOM 1046 C CA . ILE A 1 127 ? -21.002 -3.884 37.280 1.00 51.88 127 ILE A CA 1
ATOM 1047 C C . ILE A 1 127 ? -21.982 -2.768 37.640 1.00 51.88 127 ILE A C 1
ATOM 1049 O O . ILE A 1 127 ? -21.689 -1.595 37.419 1.00 51.88 127 ILE A O 1
ATOM 1053 N N . SER A 1 128 ? -23.168 -3.114 38.143 1.00 42.97 128 SER A N 1
ATOM 1054 C CA . SER A 1 128 ? -23.956 -2.156 38.910 1.00 42.97 128 SER A CA 1
ATOM 1055 C C . SER A 1 128 ? -23.143 -1.860 40.167 1.00 42.97 128 SER A C 1
ATOM 1057 O O . SER A 1 128 ? -22.930 -2.760 40.982 1.00 42.97 128 SER A O 1
ATOM 1059 N N . PRO A 1 129 ? -22.627 -0.635 40.355 1.00 46.75 129 PRO A N 1
ATOM 1060 C CA . PRO A 1 129 ? -21.998 -0.255 41.599 1.00 46.75 129 PRO A CA 1
ATOM 1061 C C . PRO A 1 129 ? -23.111 0.138 42.571 1.00 46.75 129 PRO A C 1
ATOM 1063 O O . PRO A 1 129 ? -23.093 1.239 43.104 1.00 46.75 129 PRO A O 1
ATOM 1066 N N . ASP A 1 130 ? -24.073 -0.748 42.827 1.00 48.44 130 ASP A N 1
ATOM 1067 C CA . ASP A 1 130 ? -25.033 -0.540 43.917 1.00 48.44 130 ASP A CA 1
ATOM 1068 C C . ASP A 1 130 ? -24.425 -0.915 45.275 1.00 48.44 130 ASP A C 1
ATOM 1070 O O . ASP A 1 130 ? -25.119 -1.159 46.255 1.00 48.44 130 ASP A O 1
ATOM 1074 N N . LEU A 1 131 ? -23.095 -0.823 45.393 1.00 52.91 131 LEU A N 1
ATOM 1075 C CA . LEU A 1 131 ? -22.451 -0.607 46.679 1.00 52.91 131 LEU A CA 1
ATOM 1076 C C . LEU A 1 131 ? -22.657 0.861 47.095 1.00 52.91 131 LEU A C 1
ATOM 1078 O O . LEU A 1 131 ? -21.717 1.656 47.181 1.00 52.91 131 LEU A O 1
ATOM 1082 N N . SER A 1 132 ? -23.912 1.249 47.325 1.00 53.34 132 SER A N 1
ATOM 1083 C CA . SER A 1 132 ? -24.237 2.539 47.919 1.00 53.34 132 SER A CA 1
ATOM 1084 C C . SER A 1 132 ? -23.875 2.477 49.404 1.00 53.34 132 SER A C 1
ATOM 1086 O O . SER A 1 132 ? -24.563 1.831 50.195 1.00 53.34 132 SER A O 1
ATOM 1088 N N . MET A 1 133 ? -22.779 3.127 49.799 1.00 49.81 133 MET A N 1
ATOM 1089 C CA . MET A 1 133 ? -22.470 3.339 51.213 1.00 49.81 133 MET A CA 1
ATOM 1090 C C . MET A 1 133 ? -23.444 4.382 51.761 1.00 49.81 133 MET A C 1
ATOM 1092 O O . MET A 1 133 ? -23.260 5.586 51.574 1.00 49.81 133 MET A O 1
ATOM 1096 N N . GLU A 1 134 ? -24.505 3.918 52.411 1.00 55.09 134 GLU A N 1
ATOM 1097 C CA . GLU A 1 134 ? -25.509 4.798 52.984 1.00 55.09 134 GLU A CA 1
ATOM 1098 C C . GLU A 1 134 ? -25.070 5.225 54.391 1.00 55.09 134 GLU A C 1
ATOM 1100 O O . GLU A 1 134 ? -25.131 4.453 55.350 1.00 55.09 134 GLU A O 1
ATOM 1105 N N . VAL A 1 135 ? -24.576 6.462 54.506 1.00 56.66 135 VAL A N 1
ATOM 1106 C CA . VAL A 1 135 ? -24.198 7.069 55.789 1.00 56.66 135 VAL A CA 1
ATOM 1107 C C . VAL A 1 135 ? -25.357 7.935 56.264 1.00 56.66 135 VAL A C 1
ATOM 1109 O O . VAL A 1 135 ? -25.612 9.002 55.703 1.00 56.66 135 VAL A O 1
ATOM 1112 N N . ARG A 1 136 ? -26.066 7.488 57.305 1.00 58.25 136 ARG A N 1
ATOM 1113 C CA . ARG A 1 136 ? -27.135 8.270 57.944 1.00 58.25 136 ARG A CA 1
ATOM 1114 C C . ARG A 1 136 ? -26.707 8.692 59.355 1.00 58.25 136 ARG A C 1
ATOM 1116 O O . ARG A 1 136 ? -26.148 7.874 60.092 1.00 58.25 136 ARG A O 1
ATOM 1123 N N . PRO A 1 137 ? -26.958 9.950 59.762 1.00 52.06 137 PRO A N 1
ATOM 1124 C CA . PRO A 1 137 ? -26.769 10.359 61.148 1.00 52.06 137 PRO A CA 1
ATOM 1125 C C . PRO A 1 137 ? -27.774 9.610 62.032 1.00 52.06 137 PRO A C 1
ATOM 1127 O O . PRO A 1 137 ? -28.980 9.663 61.791 1.00 52.06 137 PRO A O 1
ATOM 1130 N N . ALA A 1 138 ? -27.278 8.902 63.045 1.00 60.31 138 ALA A N 1
ATOM 1131 C CA . ALA A 1 138 ? -28.086 8.121 63.973 1.00 60.31 138 ALA A CA 1
ATOM 1132 C C . ALA A 1 138 ? -28.048 8.768 65.361 1.00 60.31 138 ALA A C 1
ATOM 1134 O O . ALA A 1 138 ? -26.983 8.964 65.950 1.00 60.31 138 ALA A O 1
ATOM 1135 N N . VAL A 1 139 ? -29.222 9.105 65.897 1.00 59.34 139 VAL A N 1
ATOM 1136 C CA . VAL A 1 139 ? -29.354 9.574 67.280 1.00 59.34 139 VAL A CA 1
ATOM 1137 C C . VAL A 1 139 ? -29.592 8.349 68.151 1.00 59.34 139 VAL A C 1
ATOM 1139 O O . VAL A 1 139 ? -30.657 7.735 68.099 1.00 59.34 139 VAL A O 1
ATOM 1142 N N . MET A 1 140 ? -28.576 7.956 68.916 1.00 58.09 140 MET A N 1
ATOM 1143 C CA . MET A 1 140 ? -28.658 6.800 69.801 1.00 58.09 140 MET A CA 1
ATOM 1144 C C . MET A 1 140 ? -29.121 7.282 71.176 1.00 58.09 140 MET A C 1
ATOM 1146 O O . MET A 1 140 ? -28.432 8.055 71.849 1.00 58.09 140 MET A O 1
ATOM 1150 N N . ASN A 1 141 ? -30.312 6.844 71.588 1.00 54.91 141 ASN A N 1
ATOM 1151 C CA . ASN A 1 141 ? -30.826 7.110 72.927 1.00 54.91 141 ASN A CA 1
ATOM 1152 C C . ASN A 1 141 ? -30.078 6.214 73.920 1.00 54.91 141 ASN A C 1
ATOM 1154 O O . ASN A 1 141 ? -30.303 5.006 73.970 1.00 54.91 141 ASN A O 1
ATOM 1158 N N . ALA A 1 142 ? -29.158 6.807 74.680 1.00 53.56 142 ALA A N 1
ATOM 1159 C CA . ALA A 1 142 ? -28.406 6.107 75.712 1.00 53.56 142 ALA A CA 1
ATOM 1160 C C . ALA A 1 142 ? -29.354 5.586 76.816 1.00 53.56 142 ALA A C 1
ATOM 1162 O O . ALA A 1 142 ? -30.307 6.282 77.186 1.00 53.56 142 ALA A O 1
ATOM 1163 N N . PRO A 1 143 ? -29.123 4.379 77.365 1.00 52.28 143 PRO A N 1
ATOM 1164 C CA . PRO A 1 143 ? -29.976 3.814 78.401 1.00 52.28 143 PRO A CA 1
ATOM 1165 C C . PRO A 1 143 ? -29.861 4.630 79.694 1.00 52.28 143 PRO A C 1
ATOM 1167 O O . PRO A 1 143 ? -28.851 4.558 80.382 1.00 52.28 143 PRO A O 1
ATOM 1170 N N . GLN A 1 144 ? -30.908 5.419 79.960 1.00 56.97 144 GLN A N 1
ATOM 1171 C CA . GLN A 1 144 ? -31.461 5.986 81.209 1.00 56.97 144 GLN A CA 1
ATOM 1172 C C . GLN A 1 144 ? -30.549 6.554 82.325 1.00 56.97 144 GLN A C 1
ATOM 1174 O O . GLN A 1 144 ? -31.070 7.246 83.197 1.00 56.97 144 GLN A O 1
ATOM 1179 N N . VAL A 1 145 ? -29.229 6.367 82.316 1.00 58.34 145 VAL A N 1
ATOM 1180 C CA . VAL A 1 145 ? -28.314 6.804 83.388 1.00 58.34 145 VAL A CA 1
ATOM 1181 C C . VAL A 1 145 ? -27.585 8.108 83.031 1.00 58.34 145 VAL A C 1
ATOM 1183 O O . VAL A 1 145 ? -27.160 8.841 83.920 1.00 58.34 145 VAL A O 1
ATOM 1186 N N . THR A 1 146 ? -27.501 8.479 81.749 1.00 55.41 146 THR A N 1
ATOM 1187 C CA . THR A 1 146 ? -26.818 9.709 81.305 1.00 55.41 146 THR A CA 1
ATOM 1188 C C . THR A 1 146 ? -27.720 10.502 80.355 1.00 55.41 146 THR A C 1
ATOM 1190 O O . THR A 1 146 ? -27.978 10.088 79.230 1.00 55.41 146 THR A O 1
ATOM 1193 N N . ARG A 1 147 ? -28.242 11.649 80.818 1.00 54.75 147 ARG A N 1
ATOM 1194 C CA . ARG A 1 147 ? -29.197 12.537 80.111 1.00 54.75 147 ARG A CA 1
ATOM 1195 C C . ARG A 1 147 ? -28.570 13.370 78.973 1.00 54.75 147 ARG A C 1
ATOM 1197 O O . ARG A 1 147 ? -28.981 14.505 78.748 1.00 54.75 147 ARG A O 1
ATOM 1204 N N . THR A 1 148 ? -27.581 12.854 78.253 1.00 57.34 148 THR A N 1
ATOM 1205 C CA . THR A 1 148 ? -26.994 13.561 77.102 1.00 57.34 148 THR A CA 1
ATOM 1206 C C . THR A 1 148 ? -27.264 12.778 75.819 1.00 57.34 148 THR A C 1
ATOM 1208 O O . THR A 1 148 ? -26.894 11.605 75.758 1.00 57.34 148 THR A O 1
ATOM 1211 N N . PRO A 1 149 ? -27.904 13.377 74.796 1.00 57.44 149 PRO A N 1
ATOM 1212 C CA . PRO A 1 149 ? -28.116 12.702 73.521 1.00 57.44 149 PRO A CA 1
ATOM 1213 C C . PRO A 1 149 ? -26.763 12.428 72.856 1.00 57.44 149 PRO A C 1
ATOM 1215 O O . PRO A 1 149 ? -25.938 13.331 72.724 1.00 57.44 149 PRO A O 1
ATOM 1218 N N . SER A 1 150 ? -26.531 11.179 72.450 1.00 58.88 150 SER A N 1
ATOM 1219 C CA . SER A 1 150 ? -25.331 10.792 71.706 1.00 58.88 150 SER A CA 1
ATOM 1220 C C . SER A 1 150 ? -25.620 10.806 70.206 1.00 58.88 150 SER A C 1
ATOM 1222 O O . SER A 1 150 ? -26.592 10.201 69.745 1.00 58.88 150 SER A O 1
ATOM 1224 N N . VAL A 1 151 ? -24.802 11.541 69.452 1.00 64.19 151 VAL A N 1
ATOM 1225 C CA . VAL A 1 151 ? -24.873 11.609 67.988 1.00 64.19 151 VAL A CA 1
ATOM 1226 C C . VAL A 1 151 ? -23.825 10.653 67.433 1.00 64.19 151 VAL A C 1
ATOM 1228 O O . VAL A 1 151 ? -22.643 10.792 67.740 1.00 64.19 151 VAL A O 1
ATOM 1231 N N . GLY A 1 152 ? -24.258 9.674 66.644 1.00 67.06 152 GLY A N 1
ATOM 1232 C CA . GLY A 1 152 ? -23.393 8.702 65.983 1.00 67.06 152 GLY A CA 1
ATOM 1233 C C . GLY A 1 152 ? -23.585 8.708 64.469 1.00 67.06 152 GLY A C 1
ATOM 1234 O O . GLY A 1 152 ? -24.564 9.242 63.944 1.00 67.06 152 GLY A O 1
ATOM 1235 N N . LEU A 1 153 ? -22.643 8.097 63.755 1.00 64.44 153 LEU A N 1
ATOM 1236 C CA . LEU A 1 153 ? -22.777 7.795 62.331 1.00 64.44 153 LEU A CA 1
ATOM 1237 C C . LEU A 1 153 ? -23.062 6.303 62.183 1.00 64.44 153 LEU A C 1
ATOM 1239 O O . LEU A 1 153 ? -22.332 5.481 62.736 1.00 64.44 153 LEU A O 1
ATOM 1243 N N . GLN A 1 154 ? -24.117 5.959 61.448 1.00 64.44 154 GLN A N 1
ATOM 1244 C CA . GLN A 1 154 ? -24.407 4.579 61.079 1.00 64.44 154 GLN A CA 1
ATOM 1245 C C . GLN A 1 154 ? -23.980 4.353 59.629 1.00 64.44 154 GLN A C 1
ATOM 1247 O O . GLN A 1 154 ? -24.408 5.083 58.734 1.00 64.44 154 GLN A O 1
ATOM 1252 N N . CYS A 1 155 ? -23.154 3.329 59.415 1.00 59.47 155 CYS A N 1
ATOM 1253 C CA . CYS A 1 155 ? -22.761 2.858 58.092 1.00 59.47 155 CYS A CA 1
ATOM 1254 C C . CYS A 1 155 ? -23.445 1.513 57.832 1.00 59.47 155 CYS A C 1
ATOM 1256 O O . CYS A 1 155 ? -23.252 0.573 58.605 1.00 59.47 155 CYS A O 1
ATOM 1258 N N . ALA A 1 156 ? -24.225 1.420 56.758 1.00 62.00 156 ALA A N 1
ATOM 1259 C CA . ALA A 1 156 ? -24.797 0.166 56.280 1.00 62.00 156 ALA A CA 1
ATOM 1260 C C . ALA A 1 156 ? -24.269 -0.138 54.874 1.00 62.00 156 ALA A C 1
ATOM 1262 O O . ALA A 1 156 ? -24.194 0.750 54.024 1.00 62.00 156 ALA A O 1
ATOM 1263 N N . LEU A 1 157 ? -23.879 -1.393 54.656 1.00 53.66 157 LEU A N 1
ATOM 1264 C CA . LEU A 1 157 ? -23.530 -1.925 53.344 1.00 53.66 157 LEU A CA 1
ATOM 1265 C C . LEU A 1 157 ? -24.708 -2.783 52.890 1.00 53.66 157 LEU A C 1
ATOM 1267 O O . LEU A 1 157 ? -25.021 -3.774 53.550 1.00 53.66 157 LEU A O 1
ATOM 1271 N N . ASN A 1 158 ? -25.361 -2.377 51.804 1.00 56.47 158 ASN A N 1
ATOM 1272 C CA . ASN A 1 158 ? -26.371 -3.189 51.136 1.00 56.47 158 ASN A CA 1
ATOM 1273 C C . ASN A 1 158 ? -25.693 -3.902 49.959 1.00 56.47 158 ASN A C 1
ATOM 1275 O O . ASN A 1 158 ? -24.892 -3.286 49.253 1.00 56.47 158 ASN A O 1
ATOM 1279 N N . PHE A 1 159 ? -25.968 -5.198 49.820 1.00 57.28 159 PHE A N 1
ATOM 1280 C CA . PHE A 1 159 ? -25.477 -6.064 48.746 1.00 57.28 159 PHE A CA 1
ATOM 1281 C C . PHE A 1 159 ? -26.646 -6.484 47.862 1.00 57.28 159 PHE A C 1
ATOM 1283 O O . PHE A 1 159 ? -27.754 -6.653 48.429 1.00 57.28 159 PHE A O 1
#

Foldseek 3Di:
DVVPVVCVVDQDPVVVPPPPRPCVCVLVVLLVVLVVLLVVLVVQLVLLVQQLVLLVDPDPVRHSLCVPDDPPDDPVVDDSVVSNVVSVVSNVVSVVSSVVSVVVNVVSVVVSVVVVVVVVVVVVPDPPCVQPFDKDWDFDDDPDPDPDTDIDIDTDGDD